Protein AF-A0A970BZJ6-F1 (afdb_monomer_lite)

Sequence (147 aa):
MTSIPFVLREHREQLWRRWAESLGDDVPADYRELMSSPLGERFVRAFVEDLIGWSEAEEYEAPAQLRQACDRVAADAGNRMALGFSAVELTAALQTLRGAVVDVLLDALVLGELPSFAETLEQVKAVDRFIDRLVAAVLTATPAETR

Structure (mmCIF, N/CA/C/O backbone):
data_AF-A0A970BZJ6-F1
#
_entry.id   AF-A0A970BZJ6-F1
#
loop_
_atom_site.group_PDB
_atom_site.id
_atom_site.type_symbol
_atom_site.label_atom_id
_atom_site.label_alt_id
_atom_site.label_comp_id
_atom_site.label_asym_id
_atom_site.label_entity_id
_atom_site.label_seq_id
_atom_site.pdbx_PDB_ins_code
_atom_site.Cartn_x
_atom_site.Cartn_y
_atom_site.Cartn_z
_atom_site.occupancy
_atom_site.B_iso_or_equiv
_atom_site.auth_seq_id
_atom_site.auth_comp_id
_atom_site.auth_asym_id
_atom_site.auth_atom_id
_atom_site.pdbx_PDB_model_num
ATOM 1 N N . MET A 1 1 ? -11.163 -0.552 20.204 1.00 52.16 1 MET A N 1
ATOM 2 C CA . MET A 1 1 ? -11.626 -0.457 18.804 1.00 52.16 1 MET A CA 1
ATOM 3 C C . MET A 1 1 ? -10.514 -0.995 17.931 1.00 52.16 1 MET A C 1
ATOM 5 O O . MET A 1 1 ? -9.380 -0.583 18.143 1.00 52.16 1 MET A O 1
ATOM 9 N N . THR A 1 2 ? -10.805 -1.924 17.025 1.00 61.88 2 THR A N 1
ATOM 10 C CA . THR A 1 2 ? -9.808 -2.438 16.076 1.00 61.88 2 THR A CA 1
ATOM 11 C C . THR A 1 2 ? -9.520 -1.356 15.036 1.00 61.88 2 THR A C 1
ATOM 13 O O . THR A 1 2 ? -10.449 -0.800 14.451 1.00 61.88 2 THR A O 1
ATOM 16 N N . SER A 1 3 ? -8.248 -1.001 14.874 1.00 88.75 3 SER A N 1
ATOM 17 C CA . SER A 1 3 ? -7.788 0.038 13.947 1.00 88.75 3 SER A CA 1
ATOM 18 C C . SER A 1 3 ? -7.377 -0.617 12.618 1.00 88.75 3 SER A C 1
ATOM 20 O O . SER A 1 3 ? -6.773 -1.692 12.623 1.00 88.75 3 SER A O 1
ATOM 22 N N . ILE A 1 4 ? -7.749 -0.014 11.482 1.00 93.69 4 ILE A N 1
ATOM 23 C CA . ILE A 1 4 ? -7.570 -0.561 10.121 1.00 93.69 4 ILE A CA 1
ATOM 24 C C . ILE A 1 4 ? -6.140 -1.072 9.864 1.00 93.69 4 ILE A C 1
ATOM 26 O O . ILE A 1 4 ? -6.002 -2.199 9.391 1.00 93.69 4 ILE A O 1
ATOM 30 N N . PRO A 1 5 ? -5.073 -0.318 10.192 1.00 94.19 5 PRO A N 1
ATOM 31 C CA . PRO A 1 5 ? -3.695 -0.791 10.056 1.00 94.19 5 PRO A CA 1
ATOM 32 C C . PRO A 1 5 ? -3.414 -2.136 10.746 1.00 94.19 5 PRO A C 1
ATOM 34 O O . PRO A 1 5 ? -2.673 -2.959 10.211 1.00 94.19 5 PRO A O 1
ATOM 37 N N . PHE A 1 6 ? -4.040 -2.412 11.894 1.00 95.19 6 PHE A N 1
ATOM 38 C CA . PHE A 1 6 ? -3.873 -3.688 12.594 1.00 95.19 6 PHE A CA 1
ATOM 39 C C . PHE A 1 6 ? -4.658 -4.824 11.942 1.00 95.19 6 PHE A C 1
ATOM 41 O O . PHE A 1 6 ? -4.122 -5.926 11.851 1.00 95.19 6 PHE A O 1
ATOM 48 N N . VAL A 1 7 ? -5.853 -4.551 11.408 1.00 96.12 7 VAL A N 1
ATOM 49 C CA . VAL A 1 7 ? -6.580 -5.523 10.571 1.00 96.12 7 VAL A CA 1
ATOM 50 C C . VAL A 1 7 ? -5.725 -5.893 9.357 1.00 96.12 7 VAL A C 1
ATOM 52 O O . VAL A 1 7 ? -5.476 -7.064 9.096 1.00 96.12 7 VAL A O 1
ATOM 55 N N . LEU A 1 8 ? -5.148 -4.910 8.661 1.00 96.88 8 LEU A N 1
ATOM 56 C CA . LEU A 1 8 ? -4.250 -5.182 7.531 1.00 96.88 8 LEU A CA 1
ATOM 57 C C . LEU A 1 8 ? -3.008 -5.993 7.938 1.00 96.88 8 LEU A C 1
ATOM 59 O O . LEU A 1 8 ? -2.511 -6.788 7.143 1.00 96.88 8 LEU A O 1
ATOM 63 N N . ARG A 1 9 ? -2.520 -5.846 9.176 1.00 97.50 9 ARG A N 1
ATOM 64 C CA . ARG A 1 9 ? -1.424 -6.667 9.718 1.00 97.50 9 ARG A CA 1
ATOM 65 C C . ARG A 1 9 ? -1.824 -8.114 9.949 1.00 97.50 9 ARG A C 1
ATOM 67 O O . ARG A 1 9 ? -1.027 -9.006 9.658 1.00 97.50 9 ARG A O 1
ATOM 74 N N . GLU A 1 10 ? -3.016 -8.339 10.486 1.00 97.25 10 GLU A N 1
ATOM 75 C CA . GLU A 1 10 ? -3.571 -9.676 10.718 1.00 97.25 10 GLU A CA 1
ATOM 76 C C . GLU A 1 10 ? -3.840 -10.394 9.391 1.00 97.25 10 GLU A C 1
ATOM 78 O O . GLU A 1 10 ? -3.507 -11.569 9.246 1.00 97.25 10 GLU A O 1
ATOM 83 N N . HIS A 1 11 ? -4.288 -9.651 8.378 1.00 97.44 11 HIS A N 1
ATOM 84 C CA . HIS A 1 11 ? -4.585 -10.156 7.037 1.00 97.44 11 HIS A CA 1
ATOM 85 C C . HIS A 1 11 ? -3.449 -9.930 6.024 1.00 97.44 11 HIS A C 1
ATOM 87 O O . HIS A 1 11 ? -3.671 -9.992 4.816 1.00 97.44 11 HIS A O 1
ATOM 93 N N . ARG A 1 12 ? -2.207 -9.690 6.468 1.00 97.19 12 ARG A N 1
ATOM 94 C CA . ARG A 1 12 ? -1.092 -9.307 5.572 1.00 97.19 12 ARG A CA 1
ATOM 95 C C . ARG A 1 12 ? -0.796 -10.326 4.469 1.00 97.19 12 ARG A C 1
ATOM 97 O O . ARG A 1 12 ? -0.428 -9.952 3.361 1.00 97.19 12 ARG A O 1
ATOM 104 N N . GLU A 1 13 ? -0.946 -11.615 4.775 1.00 97.44 13 GLU A N 1
ATOM 105 C CA . GLU A 1 13 ? -0.714 -12.691 3.809 1.00 97.44 13 GLU A CA 1
ATOM 106 C C . GLU A 1 13 ? -1.801 -12.684 2.732 1.00 97.44 13 GLU A C 1
ATOM 108 O O . GLU A 1 13 ? -1.505 -12.783 1.543 1.00 97.44 13 GLU A O 1
ATOM 113 N N . GLN A 1 14 ? -3.056 -12.491 3.144 1.00 97.56 14 GLN A N 1
ATOM 114 C CA . GLN A 1 14 ? -4.181 -12.317 2.232 1.00 97.56 14 GLN A CA 1
ATOM 115 C C . GLN A 1 14 ? -4.003 -11.063 1.369 1.00 97.56 14 GLN A C 1
ATOM 117 O O . GLN A 1 14 ? -4.220 -11.126 0.160 1.00 97.56 14 GLN A O 1
ATOM 122 N N . LEU A 1 15 ? -3.560 -9.950 1.965 1.00 98.31 15 LEU A N 1
ATOM 123 C CA . LEU A 1 15 ? -3.267 -8.707 1.256 1.00 98.31 15 LEU A CA 1
ATOM 124 C C . LEU A 1 15 ? -2.202 -8.913 0.175 1.00 98.31 15 LEU A C 1
ATOM 126 O O . LEU A 1 15 ? -2.395 -8.483 -0.958 1.00 98.31 15 LEU A O 1
ATOM 130 N N . TRP A 1 16 ? -1.106 -9.604 0.500 1.00 98.38 16 TRP A N 1
ATOM 131 C CA . TRP A 1 16 ? -0.061 -9.911 -0.474 1.00 98.38 16 TRP A CA 1
ATOM 132 C C . TRP A 1 16 ? -0.563 -10.787 -1.618 1.00 98.38 16 TRP A C 1
ATOM 134 O O . TRP A 1 16 ? -0.350 -10.430 -2.776 1.00 98.38 16 TRP A O 1
ATOM 144 N N . ARG A 1 17 ? -1.269 -11.884 -1.317 1.00 97.12 17 ARG A N 1
ATOM 145 C CA . ARG A 1 17 ? -1.813 -12.771 -2.356 1.00 97.12 17 ARG A CA 1
ATOM 146 C C . ARG A 1 17 ? -2.761 -12.025 -3.288 1.00 97.12 17 ARG A C 1
ATOM 148 O O . ARG A 1 17 ? -2.559 -12.052 -4.495 1.00 97.12 17 ARG A O 1
ATOM 155 N N . ARG A 1 18 ? -3.726 -11.282 -2.731 1.00 96.81 18 ARG A N 1
ATOM 156 C CA . ARG A 1 18 ? -4.674 -10.484 -3.524 1.00 96.81 18 ARG A CA 1
ATOM 157 C C . ARG A 1 18 ? -3.976 -9.446 -4.378 1.00 96.81 18 ARG A C 1
ATOM 159 O O . ARG A 1 18 ? -4.332 -9.281 -5.541 1.00 96.81 18 ARG A O 1
ATOM 166 N N . TRP A 1 19 ? -2.990 -8.755 -3.816 1.00 97.62 19 TRP A N 1
ATOM 167 C CA . TRP A 1 19 ? -2.227 -7.773 -4.565 1.00 97.62 19 TRP A CA 1
ATOM 168 C C . TRP A 1 19 ? -1.496 -8.415 -5.745 1.00 97.62 19 TRP A C 1
ATOM 170 O O . TRP A 1 19 ? -1.685 -7.959 -6.867 1.00 97.62 19 TRP A O 1
ATOM 180 N N . ALA A 1 20 ? -0.735 -9.488 -5.511 1.00 95.81 20 ALA A N 1
ATO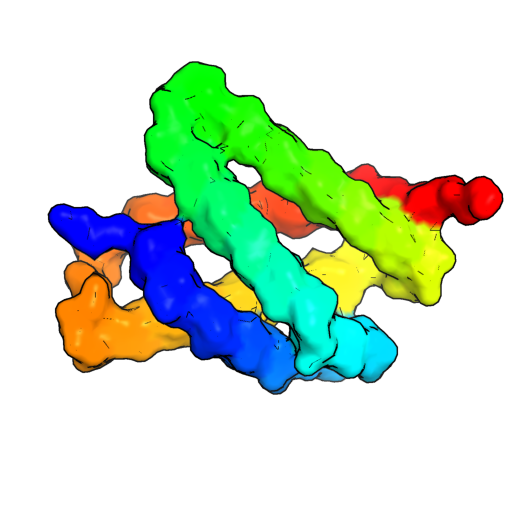M 181 C CA . ALA A 1 20 ? 0.022 -10.181 -6.551 1.00 95.81 20 ALA A CA 1
ATOM 182 C C . ALA A 1 20 ? -0.888 -10.762 -7.649 1.00 95.81 20 ALA A C 1
ATOM 184 O O . ALA A 1 20 ? -0.597 -10.600 -8.832 1.00 95.81 20 ALA A O 1
ATOM 185 N N . GLU A 1 21 ? -2.017 -11.369 -7.269 1.00 94.94 21 GLU A N 1
ATOM 186 C CA . GLU A 1 21 ? -3.020 -11.918 -8.196 1.00 94.94 21 GLU A CA 1
ATOM 187 C C . GLU A 1 21 ? -3.736 -10.834 -9.016 1.00 94.94 21 GLU A C 1
ATOM 189 O O . GLU A 1 21 ? -4.164 -11.093 -10.139 1.00 94.94 21 GLU A O 1
ATOM 194 N N . SER A 1 22 ? -3.848 -9.616 -8.479 1.00 95.44 22 SER A N 1
ATOM 195 C CA . SER A 1 22 ? -4.536 -8.497 -9.134 1.00 95.44 22 SER A CA 1
ATOM 196 C C . SER A 1 22 ? -3.631 -7.682 -10.059 1.00 95.44 22 SER A C 1
ATOM 198 O O . SER A 1 22 ? -4.109 -6.751 -10.712 1.00 95.44 22 SER A O 1
ATOM 200 N N . LEU A 1 23 ? -2.327 -7.980 -10.122 1.00 94.12 23 LEU A N 1
ATOM 201 C CA . LEU A 1 23 ? -1.427 -7.302 -11.052 1.00 94.12 23 LEU A CA 1
ATOM 202 C C . LEU A 1 23 ? -1.778 -7.709 -12.491 1.00 94.12 23 LEU A C 1
ATOM 204 O O . LEU A 1 23 ? -1.501 -8.825 -12.936 1.00 94.12 23 LEU A O 1
ATOM 208 N N . GLY A 1 24 ? -2.408 -6.779 -13.207 1.00 87.25 24 GLY A N 1
ATOM 209 C CA . GLY A 1 24 ? -2.829 -6.941 -14.596 1.00 87.25 24 GLY A CA 1
ATOM 210 C C . GLY A 1 24 ? -1.730 -6.632 -15.612 1.00 87.25 24 GLY A C 1
ATOM 211 O O . GLY A 1 24 ? -0.559 -6.466 -15.274 1.00 87.25 24 GLY A O 1
ATOM 212 N N . ASP A 1 25 ? -2.127 -6.529 -16.878 1.00 86.81 25 ASP A N 1
ATOM 213 C CA . ASP A 1 25 ? -1.201 -6.328 -17.999 1.00 86.81 25 ASP A CA 1
ATOM 214 C C . ASP A 1 25 ? -0.571 -4.925 -18.053 1.00 86.81 25 ASP A C 1
ATOM 216 O O . ASP A 1 25 ? 0.427 -4.736 -18.745 1.00 86.81 25 ASP A O 1
ATOM 220 N N . ASP A 1 26 ? -1.080 -3.973 -17.263 1.00 82.75 26 ASP A N 1
ATOM 221 C CA . ASP A 1 26 ? -0.461 -2.653 -17.050 1.00 82.75 26 ASP A CA 1
ATOM 222 C C . ASP A 1 26 ? 0.870 -2.735 -16.273 1.00 82.75 26 ASP A C 1
ATOM 224 O O . ASP A 1 26 ? 1.570 -1.735 -16.105 1.00 82.75 26 ASP A O 1
ATOM 228 N N . VAL A 1 27 ? 1.218 -3.927 -15.779 1.00 88.81 27 VAL A N 1
ATOM 229 C CA . VAL A 1 27 ? 2.449 -4.218 -15.050 1.00 88.81 27 VAL A CA 1
ATOM 230 C C . VAL A 1 27 ? 3.212 -5.344 -15.773 1.00 88.81 27 VAL A C 1
ATOM 232 O O . VAL A 1 27 ? 2.656 -6.431 -15.987 1.00 88.81 27 VAL A O 1
ATOM 235 N N . PRO A 1 28 ? 4.494 -5.140 -16.140 1.00 90.31 28 PRO A N 1
ATOM 236 C CA . PRO A 1 28 ? 5.277 -6.132 -16.875 1.00 90.31 28 PRO A CA 1
ATOM 237 C C . PRO A 1 28 ? 5.320 -7.494 -16.182 1.00 90.31 28 PRO A C 1
ATOM 239 O O . PRO A 1 28 ? 5.383 -7.572 -14.955 1.00 90.31 28 PRO A O 1
ATOM 242 N N . ALA A 1 29 ? 5.334 -8.573 -16.970 1.00 92.81 29 ALA A N 1
ATOM 243 C CA . ALA A 1 29 ? 5.340 -9.945 -16.457 1.00 92.81 29 ALA A CA 1
ATOM 244 C C . ALA A 1 29 ? 6.480 -10.196 -15.451 1.00 92.81 29 ALA A C 1
ATOM 246 O O . ALA A 1 29 ? 6.227 -10.743 -14.382 1.00 92.81 29 ALA A O 1
ATOM 247 N N . ASP A 1 30 ? 7.684 -9.693 -15.736 1.00 92.69 30 ASP A N 1
ATOM 248 C CA . ASP A 1 30 ? 8.847 -9.811 -14.847 1.00 92.69 30 ASP A CA 1
ATOM 249 C C . ASP A 1 30 ? 8.597 -9.161 -13.477 1.00 92.69 30 ASP A C 1
ATOM 251 O O . ASP A 1 30 ? 8.989 -9.690 -12.436 1.00 92.69 30 ASP A O 1
ATOM 255 N N . TYR A 1 31 ? 7.896 -8.022 -13.448 1.00 92.50 31 TYR A N 1
ATOM 256 C CA . TYR A 1 31 ? 7.520 -7.374 -12.194 1.00 92.50 31 TYR A CA 1
ATOM 257 C C . TYR A 1 31 ? 6.440 -8.170 -11.455 1.00 92.50 31 TYR A C 1
ATOM 259 O O . TYR A 1 31 ? 6.501 -8.308 -10.234 1.00 92.50 31 TYR A O 1
ATOM 267 N N . ARG A 1 32 ? 5.463 -8.727 -12.177 1.00 94.38 32 ARG A N 1
ATOM 268 C CA . ARG A 1 32 ? 4.412 -9.574 -11.589 1.00 94.38 32 ARG A CA 1
ATOM 269 C C . ARG A 1 32 ? 4.984 -10.833 -10.949 1.00 94.38 32 ARG A C 1
ATOM 271 O O . ARG A 1 32 ? 4.618 -11.169 -9.822 1.00 94.38 32 ARG A O 1
ATOM 278 N N . GLU A 1 33 ? 5.922 -11.488 -11.627 1.00 94.25 33 GLU A N 1
ATOM 279 C CA . GLU A 1 33 ? 6.657 -12.632 -11.087 1.00 94.25 33 GLU A CA 1
ATOM 280 C C . GLU A 1 33 ? 7.436 -12.231 -9.829 1.00 94.25 33 GLU A C 1
ATOM 282 O O . GLU A 1 33 ? 7.338 -12.888 -8.790 1.00 94.25 33 GLU A O 1
ATOM 287 N N . LEU A 1 34 ? 8.126 -11.087 -9.874 1.00 92.69 34 LEU A N 1
ATOM 288 C CA . LEU A 1 34 ? 8.856 -10.555 -8.729 1.00 92.69 34 LEU A CA 1
ATOM 289 C C . LEU A 1 34 ? 7.939 -10.291 -7.523 1.00 92.69 34 LEU A C 1
ATOM 291 O O . LEU A 1 34 ? 8.301 -10.629 -6.393 1.00 92.69 34 LEU A O 1
ATOM 295 N N . MET A 1 35 ? 6.755 -9.713 -7.735 1.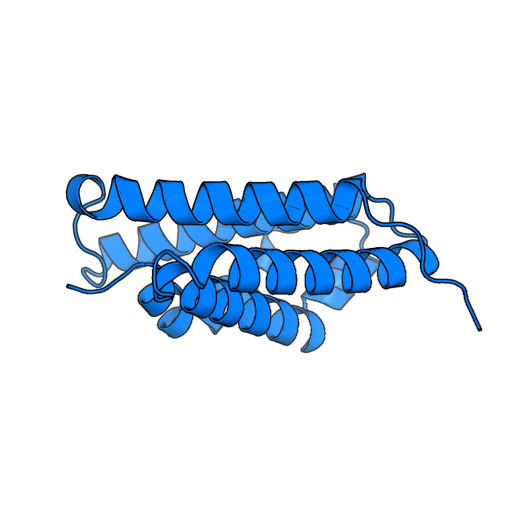00 93.62 35 MET A N 1
ATOM 296 C CA . MET A 1 35 ? 5.791 -9.429 -6.662 1.00 93.62 35 MET A CA 1
ATOM 297 C C . MET A 1 35 ? 5.066 -10.680 -6.150 1.00 93.62 35 MET A C 1
ATOM 299 O O . MET A 1 35 ? 4.607 -10.699 -5.008 1.00 93.62 35 MET A O 1
ATOM 303 N N . SER A 1 36 ? 5.037 -11.755 -6.936 1.00 94.19 36 SER A N 1
ATOM 304 C CA . SER A 1 36 ? 4.550 -13.075 -6.507 1.00 94.19 36 SER A CA 1
ATOM 305 C C . SER A 1 36 ? 5.586 -13.866 -5.693 1.00 94.19 36 SER A C 1
ATOM 307 O O . SER A 1 36 ? 5.298 -14.951 -5.194 1.00 94.19 36 SER A O 1
ATOM 309 N N . SER A 1 37 ? 6.804 -13.338 -5.545 1.00 95.06 37 SER A N 1
ATOM 310 C CA . SER A 1 37 ? 7.892 -13.949 -4.776 1.00 95.06 37 SER A CA 1
ATOM 311 C C . SER A 1 37 ? 7.929 -13.454 -3.314 1.00 95.06 37 SER A C 1
ATOM 313 O O . SER A 1 37 ? 7.243 -12.485 -2.968 1.00 95.06 37 SER A O 1
ATOM 315 N N . PRO A 1 38 ? 8.808 -14.014 -2.452 1.00 95.75 38 PRO A N 1
ATOM 316 C CA . PRO A 1 38 ? 9.043 -13.487 -1.103 1.00 95.75 38 PRO A CA 1
ATOM 317 C C . PRO A 1 38 ? 9.452 -12.006 -1.065 1.00 95.75 38 PRO A C 1
ATOM 319 O O . PRO A 1 38 ? 9.355 -11.366 -0.018 1.00 95.75 38 PRO A O 1
ATOM 322 N N . LEU A 1 39 ? 9.928 -11.430 -2.178 1.00 93.06 39 LEU A N 1
ATOM 323 C CA . LEU A 1 39 ? 10.206 -9.996 -2.241 1.00 93.06 39 LEU A CA 1
ATOM 324 C C . LEU A 1 39 ? 8.919 -9.162 -2.181 1.00 93.06 39 LEU A C 1
ATOM 326 O O . LEU A 1 39 ? 8.884 -8.171 -1.453 1.00 93.06 39 LEU A O 1
ATOM 330 N N . GLY A 1 40 ? 7.868 -9.571 -2.896 1.00 94.12 40 GLY A N 1
ATOM 331 C CA . GLY A 1 40 ? 6.565 -8.909 -2.835 1.00 94.12 40 GLY A CA 1
ATOM 332 C C . GLY A 1 40 ? 5.912 -9.052 -1.463 1.00 94.12 40 GLY A C 1
ATOM 333 O O . GLY A 1 40 ? 5.398 -8.075 -0.922 1.00 94.12 40 GLY A O 1
ATOM 334 N N . GLU A 1 41 ? 6.038 -10.221 -0.829 1.00 97.19 41 GLU A N 1
ATOM 335 C CA . GLU A 1 41 ? 5.572 -10.419 0.550 1.00 97.19 41 GLU A CA 1
ATOM 336 C C . GLU A 1 41 ? 6.283 -9.458 1.518 1.00 97.19 41 GLU A C 1
ATOM 338 O O . GLU A 1 41 ? 5.654 -8.784 2.339 1.00 97.19 41 GLU A O 1
ATOM 343 N N . ARG A 1 42 ? 7.613 -9.333 1.393 1.00 96.69 42 ARG A N 1
ATOM 344 C CA . ARG A 1 42 ? 8.407 -8.387 2.191 1.00 96.69 42 ARG A CA 1
ATOM 345 C C . ARG A 1 42 ? 8.008 -6.938 1.944 1.00 96.69 42 ARG A C 1
ATOM 347 O O . ARG A 1 42 ? 8.034 -6.156 2.895 1.00 96.69 42 ARG A O 1
ATOM 354 N N . PHE A 1 43 ? 7.655 -6.587 0.710 1.00 96.19 43 PHE A N 1
ATOM 355 C CA . PHE A 1 43 ? 7.155 -5.259 0.375 1.00 96.19 43 PHE A CA 1
ATOM 356 C C . PHE A 1 43 ? 5.836 -4.970 1.099 1.00 96.19 43 PHE A C 1
ATOM 358 O O . PHE A 1 43 ? 5.744 -3.968 1.803 1.00 96.19 43 PHE A O 1
ATOM 365 N N . VAL A 1 44 ? 4.853 -5.874 1.019 1.00 97.62 44 VAL A N 1
ATOM 366 C CA . VAL A 1 44 ? 3.558 -5.715 1.707 1.00 97.62 44 VAL A CA 1
ATOM 367 C C . VAL A 1 44 ? 3.733 -5.645 3.217 1.00 97.62 44 VAL A C 1
ATOM 369 O O . VAL A 1 44 ? 3.125 -4.802 3.874 1.00 97.62 44 VAL A O 1
ATOM 372 N N . ARG A 1 45 ? 4.616 -6.476 3.780 1.00 97.94 45 ARG A N 1
ATOM 373 C CA . ARG A 1 45 ? 4.959 -6.391 5.200 1.00 97.94 45 ARG A CA 1
ATOM 374 C C . ARG A 1 45 ? 5.505 -5.007 5.555 1.00 97.94 45 ARG A C 1
ATOM 376 O O . ARG A 1 45 ? 5.028 -4.412 6.510 1.00 97.94 45 ARG A O 1
ATOM 383 N N . ALA A 1 46 ? 6.483 -4.496 4.806 1.00 97.62 46 ALA A N 1
ATOM 384 C CA . ALA A 1 46 ? 7.052 -3.173 5.056 1.00 97.62 46 ALA A CA 1
ATOM 385 C C . ALA A 1 46 ? 6.000 -2.061 4.929 1.00 97.62 46 ALA A C 1
ATOM 387 O O . ALA A 1 46 ? 5.947 -1.192 5.789 1.00 97.62 46 ALA A O 1
ATOM 388 N N . PHE A 1 47 ? 5.134 -2.138 3.916 1.00 98.00 47 PHE A N 1
ATOM 389 C CA . PHE A 1 47 ? 4.018 -1.214 3.722 1.00 98.00 47 PHE A CA 1
ATOM 390 C C . PHE A 1 47 ? 3.087 -1.165 4.941 1.00 98.00 47 PHE A C 1
ATOM 392 O O . PHE A 1 47 ? 2.771 -0.080 5.421 1.00 98.00 47 PHE A O 1
ATOM 399 N N . VAL A 1 48 ? 2.671 -2.323 5.467 1.00 98.00 48 VAL A N 1
ATOM 400 C CA . VAL A 1 48 ? 1.781 -2.378 6.637 1.00 98.00 48 VAL A CA 1
ATOM 401 C C . VAL A 1 48 ? 2.470 -1.845 7.893 1.00 98.00 48 VAL A C 1
ATOM 403 O O . VAL A 1 48 ? 1.859 -1.091 8.644 1.00 98.00 48 VAL A O 1
ATOM 406 N N . GLU A 1 49 ? 3.736 -2.198 8.123 1.00 97.94 49 GLU A N 1
ATOM 407 C CA . GLU A 1 49 ? 4.485 -1.687 9.279 1.00 97.94 49 GLU A CA 1
ATOM 408 C C . GLU A 1 49 ? 4.700 -0.167 9.192 1.00 97.94 49 GLU A C 1
ATOM 410 O O . GLU A 1 49 ? 4.551 0.528 10.193 1.00 97.94 49 GLU A O 1
ATOM 415 N N . ASP A 1 50 ? 4.983 0.367 8.000 1.00 97.88 50 ASP A N 1
ATOM 416 C CA . ASP A 1 50 ? 5.124 1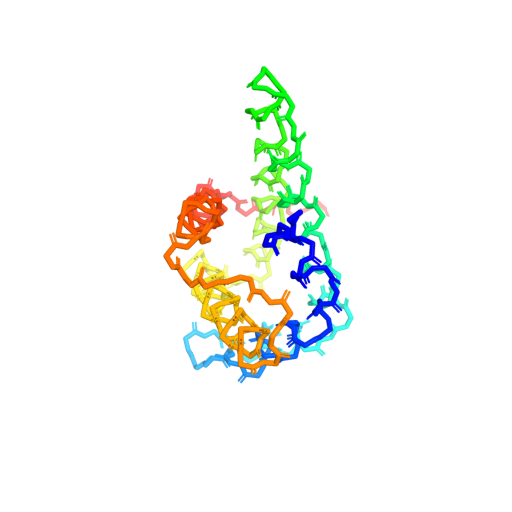.810 7.783 1.00 97.88 50 ASP A CA 1
ATOM 417 C C . ASP A 1 50 ? 3.778 2.537 7.975 1.00 97.88 50 ASP A C 1
ATOM 419 O O . ASP A 1 50 ? 3.737 3.624 8.553 1.00 97.88 50 ASP A O 1
ATOM 423 N N . LEU A 1 51 ? 2.666 1.922 7.554 1.00 97.56 51 LEU A N 1
ATOM 424 C CA . LEU A 1 51 ? 1.319 2.447 7.777 1.00 97.56 51 LEU A CA 1
ATOM 425 C C . LEU A 1 51 ? 0.969 2.499 9.271 1.00 97.56 51 LEU A C 1
ATOM 427 O O . LEU A 1 51 ? 0.453 3.518 9.723 1.00 97.56 51 LEU A O 1
ATOM 431 N N . ILE A 1 52 ? 1.264 1.437 10.030 1.00 96.81 52 ILE A N 1
ATOM 432 C CA . ILE A 1 52 ? 1.071 1.402 11.490 1.00 96.81 52 ILE A CA 1
ATOM 433 C C . ILE A 1 52 ? 1.950 2.453 12.163 1.00 96.81 52 ILE A C 1
ATOM 435 O O . ILE A 1 52 ? 1.468 3.228 12.985 1.00 96.81 52 ILE A O 1
ATOM 439 N N . GLY A 1 53 ? 3.235 2.499 11.802 1.00 96.06 53 GLY A N 1
ATOM 440 C CA . GLY A 1 53 ? 4.180 3.462 12.357 1.00 96.06 53 GLY A CA 1
ATOM 441 C C . GLY A 1 53 ? 3.724 4.899 12.132 1.00 96.06 53 GLY A C 1
ATOM 442 O O . GLY A 1 53 ? 3.838 5.724 13.030 1.00 96.06 53 GLY A O 1
ATOM 443 N N . TRP A 1 54 ? 3.151 5.196 10.965 1.00 97.25 54 TRP A N 1
ATOM 444 C CA . TRP A 1 54 ? 2.586 6.507 10.670 1.00 97.25 54 TRP A CA 1
ATOM 445 C C . TRP A 1 54 ? 1.252 6.781 11.382 1.00 97.25 54 TRP A C 1
ATOM 447 O O . TRP A 1 54 ? 1.051 7.898 11.854 1.00 97.25 54 TRP A O 1
ATOM 457 N N . SER A 1 55 ? 0.343 5.805 11.461 1.00 94.62 55 SER A N 1
ATOM 458 C CA . SER A 1 55 ? -0.994 6.004 12.039 1.00 94.62 55 SER A CA 1
ATOM 459 C C . SER A 1 55 ? -0.993 6.109 13.561 1.00 94.62 55 SER A C 1
ATOM 461 O O . SER A 1 55 ? -1.844 6.792 14.121 1.00 94.62 55 SER A O 1
ATOM 463 N N . GLU A 1 56 ? -0.059 5.420 14.217 1.00 94.75 56 GLU A N 1
ATOM 464 C CA . GLU A 1 56 ? 0.077 5.395 15.677 1.00 94.75 56 GLU A CA 1
ATOM 465 C C . GLU A 1 56 ? 1.079 6.438 16.196 1.00 94.75 56 GLU A C 1
ATOM 467 O O . GLU A 1 56 ? 1.257 6.572 17.406 1.00 94.75 56 GLU A O 1
ATOM 472 N N . ALA A 1 57 ? 1.748 7.169 15.300 1.00 94.00 57 ALA A N 1
ATOM 473 C CA . ALA A 1 57 ? 2.690 8.211 15.677 1.00 94.00 57 ALA A CA 1
ATOM 474 C C . ALA A 1 57 ? 1.999 9.397 16.353 1.00 94.00 57 ALA A C 1
ATOM 476 O O . ALA A 1 57 ? 0.904 9.817 15.969 1.00 94.00 57 ALA A O 1
ATOM 477 N N . GLU A 1 58 ? 2.700 10.008 17.308 1.00 93.38 58 GLU A N 1
ATOM 478 C CA . GLU A 1 58 ? 2.288 11.300 17.845 1.00 93.38 58 GLU A CA 1
ATOM 479 C C . GLU A 1 58 ? 2.302 12.363 16.730 1.00 93.38 58 GLU A C 1
ATOM 481 O O . GLU A 1 58 ? 3.034 12.254 15.742 1.00 93.38 58 GLU A O 1
ATOM 486 N N . GLU A 1 59 ? 1.494 13.419 16.870 1.00 91.69 59 GLU A N 1
ATOM 487 C CA . GLU A 1 59 ? 1.269 14.407 15.799 1.00 91.69 59 GLU A CA 1
ATOM 488 C C . GLU A 1 59 ? 2.573 15.035 15.269 1.00 91.69 59 GLU A C 1
ATOM 490 O O . GLU A 1 59 ? 2.704 15.295 14.071 1.00 91.69 59 GLU A O 1
ATOM 495 N N . TYR A 1 60 ? 3.571 15.230 16.137 1.00 92.88 60 TYR A N 1
ATOM 496 C CA . TYR A 1 60 ? 4.877 15.767 15.741 1.00 92.88 60 TYR A CA 1
ATOM 497 C C . TYR A 1 60 ? 5.809 14.724 15.098 1.00 92.88 60 TYR A C 1
ATOM 499 O O . TYR A 1 60 ? 6.749 15.105 14.398 1.00 92.88 60 TYR A O 1
ATOM 507 N N . GLU A 1 61 ? 5.558 13.427 15.293 1.00 95.19 61 GLU A N 1
ATOM 508 C CA . GLU A 1 61 ? 6.349 12.321 14.737 1.00 95.19 61 GLU A CA 1
ATOM 509 C C . GLU A 1 61 ? 5.796 11.822 13.400 1.00 95.19 61 GLU A C 1
ATOM 511 O O . GLU A 1 61 ? 6.566 11.422 12.520 1.00 95.19 61 GLU A O 1
ATOM 516 N N . ALA A 1 62 ? 4.475 11.899 13.202 1.00 93.75 62 ALA A N 1
ATOM 517 C CA . ALA A 1 62 ? 3.802 11.413 12.001 1.00 93.75 62 ALA A CA 1
ATOM 518 C C . ALA A 1 62 ? 4.425 11.942 10.687 1.00 93.75 62 ALA A C 1
ATOM 520 O O . ALA A 1 62 ? 4.632 11.151 9.761 1.00 93.75 62 ALA A O 1
ATOM 521 N N . PRO A 1 63 ? 4.833 13.225 10.562 1.00 96.69 63 PRO A N 1
ATOM 522 C CA . PRO A 1 63 ? 5.511 13.695 9.356 1.00 96.69 63 PRO A CA 1
ATOM 523 C C . PRO A 1 63 ? 6.849 12.993 9.083 1.00 96.69 63 PRO A C 1
ATOM 525 O O . PRO A 1 63 ? 7.220 12.830 7.922 1.00 96.69 63 PRO A O 1
ATOM 528 N N . ALA A 1 64 ? 7.595 12.610 10.124 1.00 97.19 64 ALA A N 1
ATOM 529 C CA . ALA A 1 64 ? 8.866 11.905 9.974 1.00 97.19 64 ALA A CA 1
ATOM 530 C C . ALA A 1 64 ? 8.653 10.449 9.543 1.00 97.19 64 ALA A C 1
ATOM 532 O O . ALA A 1 64 ? 9.320 10.005 8.610 1.00 97.19 64 ALA A O 1
ATOM 533 N N . GLN A 1 65 ? 7.676 9.759 10.141 1.00 97.75 65 GLN A N 1
ATOM 534 C CA . GLN A 1 65 ? 7.300 8.391 9.761 1.00 97.75 65 GLN A CA 1
ATOM 535 C C . GLN A 1 65 ? 6.859 8.314 8.294 1.00 97.75 65 GLN A C 1
ATOM 537 O O . GLN A 1 65 ? 7.339 7.474 7.533 1.00 97.75 65 GLN A O 1
ATOM 542 N N . LEU A 1 66 ? 6.023 9.263 7.855 1.00 98.00 66 LEU A N 1
ATOM 543 C CA . LEU A 1 66 ? 5.593 9.341 6.459 1.00 98.00 66 LEU A CA 1
ATOM 544 C C . LEU A 1 66 ? 6.769 9.568 5.504 1.00 98.00 66 LEU A C 1
ATOM 546 O O . LEU A 1 66 ? 6.855 8.907 4.472 1.00 98.00 66 LEU A O 1
ATOM 550 N N . ARG A 1 67 ? 7.684 10.492 5.836 1.00 98.00 67 ARG A N 1
ATOM 551 C CA . ARG A 1 67 ? 8.881 10.730 5.013 1.00 98.00 67 ARG A CA 1
ATOM 552 C C . ARG A 1 67 ? 9.731 9.471 4.895 1.00 98.00 67 ARG A C 1
ATOM 554 O O . ARG A 1 67 ? 10.111 9.121 3.788 1.00 98.00 67 ARG A O 1
ATOM 561 N N . GLN A 1 68 ? 9.957 8.757 5.995 1.00 97.69 68 GLN A N 1
ATOM 562 C CA . GLN A 1 68 ? 10.737 7.522 5.984 1.00 97.69 68 GLN A CA 1
ATOM 563 C C . GLN A 1 68 ? 10.103 6.431 5.105 1.00 97.69 68 GLN A C 1
ATOM 565 O O . GLN A 1 68 ? 10.821 5.725 4.392 1.00 97.69 68 GLN A O 1
ATOM 570 N N . ALA A 1 69 ? 8.774 6.298 5.131 1.00 98.12 69 ALA A N 1
ATOM 571 C CA . ALA A 1 69 ? 8.046 5.390 4.248 1.00 98.12 69 ALA A CA 1
ATOM 572 C C . ALA A 1 69 ? 8.212 5.793 2.770 1.00 98.12 69 ALA A C 1
ATOM 574 O O . ALA A 1 69 ? 8.571 4.964 1.931 1.00 98.12 69 ALA A O 1
ATOM 575 N N . CYS A 1 70 ? 8.030 7.082 2.460 1.00 98.44 70 CYS A N 1
ATOM 576 C CA . CYS A 1 70 ? 8.225 7.622 1.115 1.00 98.44 70 CYS A CA 1
ATOM 577 C C . CYS A 1 70 ? 9.658 7.420 0.605 1.00 98.44 70 CYS A C 1
ATOM 579 O O . CYS A 1 70 ? 9.829 6.975 -0.525 1.00 98.44 70 CYS A O 1
ATOM 581 N N . ASP A 1 71 ? 10.676 7.694 1.423 1.00 97.88 71 ASP A N 1
ATOM 582 C CA . ASP A 1 71 ? 12.089 7.543 1.052 1.00 97.88 71 ASP A CA 1
ATOM 583 C C . ASP A 1 71 ? 12.422 6.083 0.722 1.00 97.88 71 ASP A C 1
ATOM 585 O O . ASP A 1 71 ? 13.118 5.795 -0.254 1.00 97.88 71 ASP A O 1
ATOM 589 N N . ARG A 1 72 ? 11.877 5.136 1.499 1.00 96.62 72 ARG A N 1
ATOM 590 C CA . ARG A 1 72 ? 12.046 3.700 1.251 1.00 96.62 72 ARG A CA 1
ATOM 591 C C . ARG A 1 72 ? 11.407 3.278 -0.070 1.00 96.62 72 ARG A C 1
ATOM 593 O O . ARG A 1 72 ? 12.046 2.573 -0.849 1.00 96.62 72 ARG A O 1
ATOM 600 N N . VAL A 1 73 ? 10.174 3.717 -0.326 1.00 97.69 73 VAL A N 1
ATOM 601 C CA . VAL A 1 73 ? 9.460 3.425 -1.578 1.00 97.69 73 VAL A CA 1
ATOM 602 C C . VAL A 1 73 ? 10.145 4.084 -2.776 1.00 97.69 73 VAL A C 1
ATOM 604 O O . VAL A 1 73 ? 10.285 3.443 -3.814 1.00 97.69 73 VAL A O 1
ATOM 607 N N . ALA A 1 74 ? 10.631 5.318 -2.638 1.00 97.69 74 ALA A N 1
ATOM 608 C CA . ALA A 1 74 ? 11.377 6.007 -3.687 1.00 97.69 74 ALA A CA 1
ATOM 609 C C . ALA A 1 74 ? 12.698 5.293 -4.012 1.00 97.69 74 ALA A C 1
ATOM 611 O O . ALA A 1 74 ? 13.016 5.110 -5.184 1.00 97.69 74 ALA A O 1
ATOM 612 N N . ALA A 1 75 ? 13.444 4.834 -3.002 1.00 96.38 75 ALA A N 1
ATOM 613 C CA . ALA A 1 75 ? 14.677 4.074 -3.208 1.00 96.38 75 ALA A CA 1
ATOM 614 C C . ALA A 1 75 ? 14.419 2.730 -3.911 1.00 96.38 75 ALA A C 1
ATOM 616 O O . ALA A 1 75 ? 15.117 2.365 -4.856 1.00 96.38 75 ALA A O 1
ATOM 617 N N . ASP A 1 76 ? 13.389 2.004 -3.480 1.00 95.19 76 ASP A N 1
ATOM 618 C CA . ASP A 1 76 ? 12.959 0.746 -4.092 1.00 95.19 76 ASP A CA 1
ATOM 619 C C . ASP A 1 76 ? 12.489 0.949 -5.548 1.00 95.19 76 ASP A C 1
ATOM 621 O O . ASP A 1 76 ? 12.872 0.198 -6.448 1.00 95.19 76 ASP A O 1
ATOM 625 N N . ALA A 1 77 ? 11.741 2.025 -5.815 1.00 96.31 77 ALA A N 1
ATOM 626 C CA . ALA A 1 77 ? 11.365 2.431 -7.165 1.00 96.31 77 ALA A CA 1
ATOM 627 C C . ALA A 1 77 ? 12.584 2.792 -8.023 1.00 96.31 77 ALA A C 1
ATOM 629 O O . ALA A 1 77 ? 12.690 2.304 -9.143 1.00 96.31 77 ALA A O 1
ATOM 630 N N . GLY A 1 78 ? 13.537 3.562 -7.494 1.00 96.88 78 GLY A N 1
ATOM 631 C CA . GLY A 1 78 ? 14.777 3.909 -8.192 1.00 96.88 78 GLY A CA 1
ATOM 632 C C . GLY A 1 78 ? 15.599 2.678 -8.586 1.00 96.88 78 GLY A C 1
ATOM 633 O O . GLY A 1 78 ? 16.094 2.600 -9.712 1.00 96.88 78 GLY A O 1
ATOM 634 N N . ASN A 1 79 ? 15.678 1.673 -7.708 1.00 94.75 79 ASN A N 1
ATOM 635 C CA . ASN A 1 79 ? 16.325 0.394 -8.018 1.00 94.75 79 ASN A CA 1
ATOM 636 C C . ASN A 1 79 ? 15.609 -0.349 -9.153 1.00 94.75 79 ASN A C 1
ATOM 638 O O . ASN A 1 79 ? 16.254 -0.871 -10.056 1.00 94.75 79 ASN A O 1
ATOM 642 N N . ARG A 1 80 ? 14.274 -0.375 -9.145 1.00 94.25 80 ARG A N 1
ATOM 643 C CA . ARG A 1 80 ? 13.473 -1.005 -10.208 1.00 94.25 80 ARG A CA 1
ATOM 644 C C . ARG A 1 80 ? 13.563 -0.255 -11.531 1.00 94.25 80 ARG A C 1
ATOM 646 O O . ARG A 1 80 ? 13.643 -0.882 -12.581 1.00 94.25 80 ARG A O 1
ATOM 653 N N . MET A 1 81 ? 13.629 1.070 -11.493 1.00 96.06 81 MET A N 1
ATOM 654 C CA . MET A 1 81 ? 13.852 1.873 -12.692 1.00 96.06 81 MET A CA 1
ATOM 655 C C . MET A 1 81 ? 15.212 1.592 -13.328 1.00 96.06 81 MET A C 1
ATOM 657 O O . MET A 1 81 ? 15.307 1.512 -14.549 1.00 96.06 81 MET A O 1
ATOM 661 N N . ALA A 1 82 ? 16.248 1.354 -12.519 1.00 94.44 82 ALA A N 1
ATOM 662 C CA . ALA A 1 82 ? 17.550 0.917 -13.024 1.00 94.44 82 ALA A CA 1
ATOM 663 C C . ALA A 1 82 ? 17.505 -0.474 -13.695 1.00 94.44 82 ALA A C 1
ATOM 665 O O . ALA A 1 82 ? 18.364 -0.783 -14.517 1.00 94.44 82 ALA A O 1
ATOM 666 N N . LEU A 1 83 ? 16.491 -1.293 -13.388 1.00 92.81 83 LEU A N 1
ATOM 667 C CA . LEU A 1 83 ? 16.224 -2.585 -14.033 1.00 92.81 83 LEU A CA 1
ATOM 668 C C . LEU A 1 83 ? 15.312 -2.472 -15.270 1.00 92.81 83 LEU A C 1
ATOM 670 O O . LEU A 1 83 ? 15.019 -3.487 -15.895 1.00 92.81 83 LEU A O 1
ATOM 674 N N . GLY A 1 84 ? 14.880 -1.261 -15.638 1.00 94.12 84 GLY A N 1
ATOM 675 C CA . GLY A 1 84 ? 14.093 -1.000 -16.846 1.00 94.12 84 GLY A CA 1
ATOM 676 C C . GLY A 1 84 ? 12.591 -0.800 -16.631 1.00 94.12 84 GLY A C 1
ATOM 677 O O . GLY A 1 84 ? 11.889 -0.549 -17.606 1.00 94.12 84 GLY A O 1
ATOM 678 N N . PHE A 1 85 ? 12.091 -0.857 -15.391 1.00 94.31 85 PHE A N 1
ATOM 679 C CA . PHE A 1 85 ? 10.684 -0.554 -15.098 1.00 94.31 85 PHE A CA 1
ATOM 680 C C . PHE A 1 85 ? 10.421 0.958 -15.121 1.00 94.31 85 PHE A C 1
ATOM 682 O O . PHE A 1 85 ? 11.198 1.757 -14.602 1.00 94.31 85 PHE A O 1
ATOM 689 N N . SER A 1 86 ? 9.297 1.383 -15.682 1.00 95.25 86 SER A N 1
ATOM 690 C CA . SER A 1 86 ? 8.889 2.786 -15.697 1.00 95.25 86 SER A CA 1
ATOM 691 C C . SER A 1 86 ? 8.202 3.204 -14.392 1.00 95.25 86 SER A C 1
ATOM 693 O O . SER A 1 86 ? 7.570 2.406 -13.701 1.00 95.25 86 SER A O 1
ATOM 695 N N . ALA A 1 87 ? 8.235 4.503 -14.078 1.00 95.62 87 ALA A N 1
ATOM 696 C CA . ALA A 1 87 ? 7.478 5.057 -12.951 1.00 95.62 87 ALA A CA 1
ATOM 697 C C . ALA A 1 87 ? 5.965 4.793 -13.061 1.00 95.62 87 ALA A C 1
ATOM 699 O O . ALA A 1 87 ? 5.282 4.630 -12.051 1.00 95.62 87 ALA A O 1
ATOM 700 N N . VAL A 1 88 ? 5.434 4.734 -14.284 1.00 95.62 88 VAL A N 1
ATOM 701 C CA . VAL A 1 88 ? 4.008 4.492 -14.531 1.00 95.62 88 VAL A CA 1
ATOM 702 C C . VAL A 1 88 ? 3.631 3.058 -14.161 1.00 95.62 88 VAL A C 1
ATOM 704 O O . VAL A 1 88 ? 2.660 2.862 -13.442 1.00 95.62 88 VAL A O 1
ATOM 707 N N . GLU A 1 89 ? 4.432 2.065 -14.544 1.00 95.19 89 GLU A N 1
ATOM 708 C CA . GLU A 1 89 ? 4.183 0.657 -14.184 1.00 95.19 89 GLU A CA 1
ATOM 709 C C . GLU A 1 89 ? 4.290 0.441 -12.666 1.00 95.19 89 GLU A C 1
ATOM 711 O O . GLU A 1 89 ? 3.471 -0.245 -12.057 1.00 95.19 89 GLU A O 1
ATOM 716 N N . LEU A 1 90 ? 5.268 1.087 -12.021 1.00 96.44 90 LEU A N 1
ATOM 717 C CA . LEU A 1 90 ? 5.442 1.005 -10.569 1.00 96.44 90 LEU A CA 1
ATOM 718 C C . LEU A 1 90 ? 4.302 1.689 -9.802 1.00 96.44 90 LEU A C 1
ATOM 720 O O . LEU A 1 90 ? 3.869 1.193 -8.761 1.00 96.44 90 LEU A O 1
ATOM 724 N N . THR A 1 91 ? 3.789 2.814 -10.306 1.00 96.75 91 THR A N 1
ATOM 725 C CA . THR A 1 91 ? 2.607 3.447 -9.707 1.00 96.75 91 THR A CA 1
ATOM 726 C C . THR A 1 91 ? 1.343 2.638 -9.960 1.00 96.75 91 THR A C 1
ATOM 728 O O . THR A 1 91 ? 0.538 2.522 -9.039 1.00 96.75 91 THR A O 1
ATOM 731 N N . ALA A 1 92 ? 1.186 2.016 -11.132 1.00 95.69 92 ALA A N 1
ATOM 732 C CA . ALA A 1 92 ? 0.087 1.094 -11.408 1.00 95.69 92 ALA A CA 1
ATOM 733 C C . ALA A 1 92 ? 0.064 -0.061 -10.393 1.00 95.69 92 ALA A C 1
ATOM 735 O O . ALA A 1 92 ? -0.979 -0.326 -9.801 1.00 95.69 92 ALA A O 1
ATOM 736 N N . ALA A 1 93 ? 1.219 -0.655 -10.074 1.00 96.25 93 ALA A N 1
ATOM 737 C CA . ALA A 1 93 ? 1.306 -1.685 -9.039 1.00 96.25 93 ALA A CA 1
ATOM 738 C C . ALA A 1 93 ? 0.852 -1.192 -7.648 1.00 96.25 93 ALA A C 1
ATOM 740 O O . ALA A 1 93 ? 0.150 -1.917 -6.939 1.00 96.25 93 ALA A O 1
ATOM 741 N N . LEU A 1 94 ? 1.189 0.043 -7.253 1.00 96.81 94 LEU A N 1
ATOM 742 C CA . LEU A 1 94 ? 0.689 0.642 -6.004 1.00 96.81 94 LEU A CA 1
ATOM 743 C C . LEU A 1 94 ? -0.824 0.911 -6.040 1.00 96.81 94 LEU A C 1
ATOM 745 O O . LEU A 1 94 ? -1.501 0.752 -5.024 1.00 96.81 94 LEU A O 1
ATOM 749 N N . GLN A 1 95 ? -1.372 1.285 -7.196 1.00 95.81 95 GLN A N 1
ATOM 750 C CA . GLN A 1 95 ? -2.820 1.428 -7.375 1.00 95.81 95 GLN A CA 1
ATOM 751 C C . GLN A 1 95 ? -3.538 0.078 -7.264 1.00 95.81 95 GLN A C 1
ATOM 753 O O . GLN A 1 95 ? -4.600 -0.011 -6.652 1.00 95.81 95 GLN A O 1
ATOM 758 N N . THR A 1 96 ? -2.933 -0.998 -7.763 1.00 96.88 96 THR A N 1
ATOM 759 C CA . THR A 1 96 ? -3.438 -2.355 -7.533 1.00 96.88 96 THR A CA 1
ATOM 760 C C . THR A 1 96 ? -3.406 -2.720 -6.045 1.00 96.88 96 THR A C 1
ATOM 762 O O . THR A 1 96 ? -4.356 -3.320 -5.545 1.00 96.88 96 THR A O 1
ATOM 765 N N . LEU A 1 97 ? -2.365 -2.318 -5.301 1.00 97.31 97 LEU A N 1
ATOM 766 C CA . LEU A 1 97 ? -2.297 -2.544 -3.850 1.00 97.31 97 LEU A CA 1
ATOM 767 C C . LEU A 1 97 ? -3.425 -1.815 -3.110 1.00 97.31 97 LEU A C 1
ATOM 769 O O . LEU A 1 97 ? -4.025 -2.389 -2.205 1.00 97.31 97 LEU A O 1
ATOM 773 N N . ARG A 1 98 ? -3.758 -0.582 -3.517 1.00 97.25 98 ARG A N 1
ATOM 774 C CA . ARG A 1 98 ? -4.927 0.150 -2.999 1.00 97.25 98 ARG A CA 1
ATOM 775 C C . ARG A 1 98 ? -6.212 -0.665 -3.153 1.00 97.25 98 ARG A C 1
ATOM 777 O O . ARG A 1 98 ? -6.974 -0.759 -2.195 1.00 97.25 98 ARG A O 1
ATOM 784 N N . GLY A 1 99 ? -6.438 -1.263 -4.324 1.00 96.69 99 GLY A N 1
ATOM 785 C CA . GLY A 1 99 ? -7.582 -2.152 -4.556 1.00 96.69 99 GLY A CA 1
ATOM 786 C C . GLY A 1 99 ? -7.586 -3.346 -3.600 1.00 96.69 99 GLY A C 1
ATOM 787 O O . GLY A 1 99 ? -8.559 -3.559 -2.882 1.00 96.69 99 GLY A O 1
ATOM 788 N N . ALA A 1 100 ? -6.451 -4.042 -3.489 1.00 97.69 100 ALA A N 1
ATOM 789 C CA . ALA A 1 100 ? -6.312 -5.195 -2.600 1.00 97.69 100 ALA A CA 1
ATOM 790 C C . ALA A 1 100 ? -6.542 -4.848 -1.115 1.00 97.69 100 ALA A C 1
ATOM 792 O O . ALA A 1 100 ? -7.130 -5.644 -0.383 1.00 97.69 100 ALA A O 1
ATOM 793 N N . VAL A 1 101 ? -6.128 -3.656 -0.666 1.00 97.81 101 VAL A N 1
ATOM 794 C CA . VAL A 1 101 ? -6.439 -3.144 0.680 1.00 97.81 101 VAL A CA 1
ATOM 795 C C . VAL A 1 101 ? -7.949 -3.039 0.881 1.00 97.81 101 VAL A C 1
ATOM 797 O O . VAL A 1 101 ? -8.459 -3.525 1.888 1.00 97.81 101 VAL A O 1
ATOM 800 N N . VAL A 1 102 ? -8.673 -2.434 -0.065 1.00 96.25 102 VAL A N 1
ATOM 801 C CA . VAL A 1 102 ? -10.135 -2.293 0.021 1.00 96.25 102 VAL A CA 1
ATOM 802 C C . VAL A 1 102 ? -10.810 -3.661 0.068 1.00 96.25 102 VAL A C 1
ATOM 804 O O . VAL A 1 102 ? -11.674 -3.874 0.916 1.00 96.25 102 VAL A O 1
ATOM 807 N N . ASP A 1 103 ? -10.376 -4.602 -0.769 1.00 96.62 103 ASP A N 1
ATOM 808 C CA . ASP A 1 103 ? -10.934 -5.954 -0.792 1.00 96.62 103 ASP A CA 1
ATOM 809 C C . ASP A 1 103 ? -10.724 -6.675 0.546 1.00 96.62 103 ASP A C 1
ATOM 811 O O . ASP A 1 103 ? -11.641 -7.309 1.064 1.00 96.62 103 ASP A O 1
ATOM 815 N N . VAL A 1 104 ? -9.528 -6.588 1.137 1.00 97.19 104 VAL A N 1
ATOM 816 C CA . VAL A 1 104 ? -9.252 -7.181 2.460 1.00 97.19 104 VAL A CA 1
ATOM 817 C C . VAL A 1 104 ? -10.123 -6.551 3.549 1.00 97.19 104 VAL A C 1
ATOM 819 O O . VAL A 1 104 ? -10.641 -7.263 4.406 1.00 97.19 104 VAL A O 1
ATOM 822 N N . LEU A 1 105 ? -10.333 -5.234 3.513 1.00 95.75 105 LEU A N 1
ATOM 823 C CA . LEU A 1 105 ? -11.199 -4.557 4.483 1.00 95.75 105 LEU A CA 1
ATOM 824 C C . LEU A 1 105 ? -12.677 -4.921 4.305 1.00 95.75 105 LEU A C 1
ATOM 826 O O . LEU A 1 105 ? -13.398 -5.014 5.298 1.00 95.75 105 LEU A O 1
ATOM 830 N N . LEU A 1 106 ? -13.128 -5.150 3.068 1.00 95.31 106 LEU A N 1
ATOM 831 C CA . LEU A 1 106 ? -14.473 -5.648 2.782 1.00 95.31 106 LEU A CA 1
ATOM 832 C C . LEU A 1 106 ? -14.682 -7.049 3.362 1.00 95.31 106 LEU A C 1
ATOM 834 O O . LEU A 1 106 ? -15.694 -7.285 4.019 1.00 95.31 106 LEU A O 1
ATOM 838 N N . ASP A 1 107 ? -13.723 -7.952 3.171 1.00 95.56 107 ASP A N 1
ATOM 839 C CA . ASP A 1 107 ? -13.766 -9.293 3.757 1.00 95.56 107 ASP A CA 1
ATOM 840 C C . ASP A 1 107 ? -13.815 -9.237 5.287 1.00 95.56 107 ASP A C 1
ATOM 842 O O . ASP A 1 107 ? -14.699 -9.841 5.895 1.00 95.56 107 ASP A O 1
ATOM 846 N N . ALA A 1 108 ? -12.914 -8.468 5.906 1.00 94.81 108 ALA A N 1
ATOM 847 C CA . ALA A 1 108 ? -12.864 -8.306 7.358 1.00 94.81 108 ALA A CA 1
ATOM 848 C C . ALA A 1 108 ? -14.176 -7.722 7.912 1.00 94.81 108 ALA A C 1
ATOM 850 O O . ALA A 1 108 ? -14.659 -8.134 8.967 1.00 94.81 108 ALA A O 1
ATOM 851 N N . LEU A 1 109 ? -14.810 -6.794 7.185 1.00 94.00 109 LEU A N 1
ATOM 852 C CA . LEU A 1 109 ? -16.132 -6.284 7.545 1.00 94.00 109 LEU A CA 1
ATOM 853 C C . LEU A 1 109 ? -17.204 -7.382 7.489 1.00 94.00 109 LEU A C 1
ATOM 855 O O . LEU A 1 109 ? -18.009 -7.494 8.412 1.00 94.00 109 LEU A O 1
ATOM 859 N N . VAL A 1 110 ? -17.224 -8.194 6.427 1.00 94.00 110 VAL A N 1
ATOM 860 C CA . VAL A 1 110 ? -18.190 -9.298 6.266 1.00 94.00 110 VAL A CA 1
ATOM 861 C C . VAL A 1 110 ? -18.016 -10.359 7.356 1.00 94.00 110 VAL A C 1
ATOM 863 O O . VAL A 1 110 ? -19.007 -10.918 7.827 1.00 94.00 110 VAL A O 1
ATOM 866 N N . LEU A 1 111 ? -16.780 -10.608 7.790 1.00 93.56 111 LEU A N 1
ATOM 867 C CA . LEU A 1 111 ? -16.452 -11.541 8.870 1.00 93.56 111 LEU A CA 1
ATOM 868 C C . LEU A 1 111 ? -16.685 -10.961 10.278 1.00 93.56 111 LEU A C 1
ATOM 870 O O . LEU A 1 111 ? -16.625 -11.700 11.260 1.00 93.56 111 LEU A O 1
ATOM 874 N N . GLY A 1 112 ? -17.002 -9.667 10.393 1.00 92.44 112 GLY A N 1
ATOM 875 C CA . GLY A 1 112 ? -17.228 -8.990 11.674 1.00 92.44 112 GLY A CA 1
ATOM 876 C C . GLY A 1 112 ? -15.945 -8.629 12.433 1.00 92.44 112 GLY A C 1
ATOM 877 O O . GLY A 1 112 ? -15.995 -8.371 13.635 1.00 92.44 112 GLY A O 1
ATOM 878 N N . GLU A 1 113 ? -14.804 -8.606 11.746 1.00 92.44 113 GLU A N 1
ATOM 879 C CA . GLU A 1 113 ? -13.473 -8.275 12.277 1.00 92.44 113 GLU A CA 1
ATOM 880 C C . GLU A 1 113 ? -13.191 -6.759 12.223 1.00 92.44 113 GLU A C 1
ATOM 882 O O . GLU A 1 113 ? -12.334 -6.244 12.947 1.00 92.44 113 GLU A O 1
ATOM 887 N N . LEU A 1 114 ? -13.961 -6.023 11.411 1.00 92.06 114 LEU A N 1
ATOM 888 C CA . LEU A 1 114 ? -13.917 -4.566 11.284 1.00 92.06 114 LEU A CA 1
ATOM 889 C C . LEU A 1 114 ? -15.265 -3.933 11.700 1.00 92.06 114 LEU A C 1
ATOM 891 O O . LEU A 1 114 ? -16.319 -4.447 11.316 1.00 92.06 114 LEU A O 1
ATOM 895 N N . PRO A 1 115 ? -15.272 -2.799 12.438 1.00 90.12 115 PRO A N 1
ATOM 896 C CA . PRO A 1 115 ? -16.479 -1.990 12.630 1.00 90.12 115 PRO A CA 1
ATOM 897 C C . PRO A 1 115 ? -17.052 -1.490 11.296 1.00 90.12 115 PRO A C 1
ATOM 899 O O . PRO A 1 115 ? -16.395 -1.558 10.256 1.00 90.12 115 PRO A O 1
ATOM 902 N N . SER A 1 116 ? -18.265 -0.933 11.313 1.00 89.69 116 SER A N 1
ATOM 903 C CA . SER A 1 116 ? -18.924 -0.494 10.077 1.00 89.69 116 SER A CA 1
ATOM 904 C C . SER A 1 116 ? -18.090 0.533 9.294 1.00 89.69 116 SER A C 1
ATOM 906 O O . SER A 1 116 ? -17.303 1.294 9.865 1.00 89.69 116 SER A O 1
ATOM 908 N N . PHE A 1 117 ? -18.294 0.626 7.974 1.00 82.69 117 PHE A N 1
ATOM 909 C CA . PHE A 1 117 ? -17.601 1.635 7.158 1.00 82.69 117 PHE A CA 1
ATOM 910 C C . PHE A 1 117 ? -17.854 3.069 7.626 1.00 82.69 117 PHE A C 1
ATOM 912 O O . PHE A 1 117 ? -16.967 3.909 7.515 1.00 82.69 117 PHE A O 1
ATOM 919 N N . ALA A 1 118 ? -19.035 3.359 8.177 1.00 88.00 118 ALA A N 1
ATOM 920 C CA . ALA A 1 118 ? -19.332 4.680 8.724 1.00 88.00 118 ALA A CA 1
ATOM 921 C C . ALA A 1 118 ? -18.417 5.024 9.913 1.00 88.00 118 ALA A C 1
ATOM 923 O O . ALA A 1 118 ? -17.968 6.161 10.036 1.00 88.00 118 ALA A O 1
ATOM 924 N N . GLU A 1 119 ? -18.099 4.038 10.752 1.00 89.75 119 GLU A N 1
ATOM 925 C CA . GLU A 1 119 ? -17.224 4.196 11.919 1.00 89.75 119 GLU A CA 1
ATOM 926 C C . GLU A 1 119 ? -15.736 4.206 11.544 1.00 89.75 119 GLU A C 1
ATOM 928 O O . GLU A 1 119 ? -14.911 4.738 12.287 1.00 89.75 119 GLU A O 1
ATOM 933 N N . THR A 1 120 ? -15.379 3.635 10.391 1.00 92.31 120 THR A N 1
ATOM 934 C CA . THR A 1 120 ? -13.985 3.482 9.949 1.00 92.31 120 THR A CA 1
ATOM 935 C C . THR A 1 120 ? -13.592 4.402 8.789 1.00 92.31 120 THR A C 1
ATOM 937 O O . THR A 1 120 ? -12.423 4.432 8.406 1.00 92.31 120 THR A O 1
ATOM 940 N N . LEU A 1 121 ? -14.516 5.220 8.269 1.00 92.56 121 LEU A N 1
ATOM 941 C CA . LEU A 1 121 ? -14.316 6.057 7.079 1.00 92.56 121 LEU A CA 1
ATOM 942 C C . LEU A 1 121 ? -13.078 6.960 7.156 1.00 92.56 121 LEU A C 1
ATOM 944 O O . LEU A 1 121 ? -12.337 7.081 6.181 1.00 92.56 121 LEU A O 1
ATOM 948 N N . GLU A 1 122 ? -12.830 7.594 8.303 1.00 94.00 122 GLU A N 1
ATOM 949 C CA . GLU A 1 122 ? -11.664 8.473 8.460 1.00 94.00 122 GLU A CA 1
ATOM 950 C C . GLU A 1 122 ? -10.340 7.701 8.458 1.00 94.00 122 GLU A C 1
ATOM 952 O O . GLU A 1 122 ? -9.341 8.203 7.940 1.00 94.00 122 GLU A O 1
ATOM 957 N N . GLN A 1 123 ? -10.341 6.455 8.940 1.00 94.31 123 GLN A N 1
ATOM 958 C CA . GLN A 1 123 ? -9.178 5.575 8.845 1.00 94.31 123 GLN A CA 1
ATOM 959 C C . GLN A 1 123 ? -8.965 5.107 7.400 1.00 94.31 123 GLN A C 1
ATOM 961 O O . GLN A 1 123 ? -7.840 5.164 6.915 1.00 94.31 123 GLN A O 1
ATOM 966 N N . VAL A 1 124 ? -10.029 4.744 6.668 1.00 94.62 124 VAL A N 1
ATOM 967 C CA . VAL A 1 124 ? -9.940 4.385 5.236 1.00 94.62 124 VAL A CA 1
ATOM 968 C C . VAL A 1 124 ? -9.342 5.540 4.429 1.00 94.62 124 VAL A C 1
ATOM 970 O O . VAL A 1 124 ? -8.389 5.352 3.676 1.00 94.62 124 VAL A O 1
ATOM 973 N N . LYS A 1 125 ? -9.836 6.764 4.645 1.00 95.12 125 LYS A N 1
ATOM 974 C CA . LYS A 1 125 ? -9.279 7.980 4.035 1.00 95.12 125 LYS A CA 1
ATOM 975 C C . LYS A 1 125 ? -7.815 8.215 4.406 1.00 95.12 125 LYS A C 1
ATOM 977 O O . LYS A 1 125 ? -7.062 8.753 3.599 1.00 95.12 125 LYS A O 1
ATOM 982 N N . ALA A 1 126 ? -7.412 7.892 5.634 1.00 95.06 126 ALA A N 1
ATOM 983 C CA . ALA A 1 126 ? -6.025 8.035 6.060 1.00 95.06 126 ALA A CA 1
ATOM 984 C C . ALA A 1 126 ? -5.108 7.055 5.314 1.00 95.06 126 ALA A C 1
ATOM 986 O O . ALA A 1 126 ? -4.070 7.485 4.817 1.00 95.06 126 ALA A O 1
ATOM 987 N N . VAL A 1 127 ? -5.522 5.792 5.162 1.00 96.69 127 VAL A N 1
ATOM 988 C CA . VAL A 1 127 ? -4.798 4.797 4.352 1.00 96.69 127 VAL A CA 1
ATOM 989 C C . VAL A 1 127 ? -4.696 5.243 2.895 1.00 96.69 127 VAL A C 1
ATOM 991 O O . VAL A 1 127 ? -3.623 5.168 2.301 1.00 96.69 127 VAL A O 1
ATOM 994 N N . ASP A 1 128 ? -5.781 5.770 2.329 1.00 96.94 128 ASP A N 1
ATOM 995 C CA . ASP A 1 128 ? -5.785 6.247 0.947 1.00 96.94 128 ASP A CA 1
ATOM 996 C C . ASP A 1 128 ? -4.795 7.403 0.724 1.00 96.94 128 ASP A C 1
ATOM 998 O O . ASP A 1 128 ? -3.958 7.351 -0.179 1.00 96.94 128 ASP A O 1
ATOM 1002 N N . ARG A 1 129 ? -4.799 8.394 1.628 1.00 97.25 129 ARG A N 1
ATOM 1003 C CA . ARG A 1 129 ? -3.825 9.498 1.619 1.00 97.25 129 ARG A CA 1
ATOM 1004 C C . ARG A 1 129 ? -2.391 9.017 1.815 1.00 97.25 129 ARG A C 1
ATOM 1006 O O . ARG A 1 129 ? -1.473 9.625 1.271 1.00 97.25 129 ARG A O 1
ATOM 1013 N N . PHE A 1 130 ? -2.177 7.973 2.611 1.00 98.00 130 PHE A N 1
ATOM 1014 C CA . PHE A 1 130 ? -0.856 7.377 2.779 1.00 98.00 130 PHE A CA 1
ATOM 1015 C C . PHE A 1 130 ? -0.361 6.786 1.452 1.00 98.00 130 PHE A C 1
ATOM 1017 O O . PHE A 1 130 ? 0.739 7.116 1.013 1.00 98.00 130 PHE A O 1
ATOM 1024 N N . ILE A 1 131 ? -1.199 6.017 0.750 1.00 98.12 131 ILE A N 1
ATOM 1025 C CA . ILE A 1 131 ? -0.861 5.452 -0.566 1.00 98.12 131 ILE A CA 1
ATOM 1026 C C . ILE A 1 131 ? -0.600 6.555 -1.602 1.00 98.12 131 ILE A C 1
ATOM 1028 O O . ILE A 1 131 ? 0.382 6.458 -2.337 1.00 98.12 131 ILE A O 1
ATOM 1032 N N . ASP A 1 132 ? -1.389 7.636 -1.626 1.00 98.38 132 ASP A N 1
ATOM 1033 C CA . AS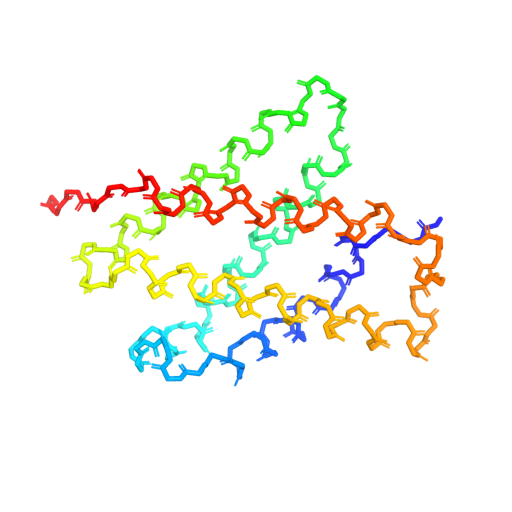P A 1 132 ? -1.138 8.784 -2.517 1.00 98.38 132 ASP A CA 1
ATOM 1034 C C . ASP A 1 132 ? 0.274 9.360 -2.343 1.00 98.38 132 ASP A C 1
ATOM 1036 O O . ASP A 1 132 ? 0.933 9.741 -3.313 1.00 98.38 132 ASP A O 1
ATOM 1040 N N . ARG A 1 133 ? 0.767 9.411 -1.101 1.00 98.31 133 ARG A N 1
ATOM 1041 C CA . ARG A 1 133 ? 2.116 9.903 -0.798 1.00 98.31 133 ARG A CA 1
ATOM 1042 C C . ARG A 1 133 ? 3.194 8.955 -1.303 1.00 98.31 133 ARG A C 1
ATOM 1044 O O . ARG A 1 133 ? 4.189 9.432 -1.844 1.00 98.31 133 ARG A O 1
ATOM 1051 N N . LEU A 1 134 ? 2.979 7.646 -1.192 1.00 98.56 134 LEU A N 1
ATOM 1052 C CA . LEU A 1 134 ? 3.890 6.645 -1.748 1.00 98.56 134 LEU A CA 1
ATOM 1053 C C . LEU A 1 134 ? 3.919 6.706 -3.281 1.00 98.56 134 LEU A C 1
ATOM 1055 O O . LEU A 1 134 ? 4.991 6.692 -3.877 1.00 98.56 134 LEU A O 1
ATOM 1059 N N . VAL A 1 135 ? 2.757 6.853 -3.923 1.00 98.19 135 VAL A N 1
ATOM 1060 C CA . VAL A 1 135 ? 2.640 7.030 -5.379 1.00 98.19 135 VAL A CA 1
ATOM 1061 C C . VAL A 1 135 ? 3.383 8.286 -5.833 1.00 98.19 135 VAL A C 1
ATOM 1063 O O . VAL A 1 135 ? 4.161 8.229 -6.785 1.00 98.19 135 VAL A O 1
ATOM 1066 N N . ALA A 1 136 ? 3.208 9.408 -5.129 1.00 97.94 136 ALA A N 1
ATOM 1067 C CA . ALA A 1 136 ? 3.954 10.630 -5.413 1.00 97.94 136 ALA A CA 1
ATOM 1068 C C . ALA A 1 136 ? 5.471 10.419 -5.277 1.00 97.94 136 ALA A C 1
ATOM 1070 O O . ALA A 1 136 ? 6.222 10.876 -6.136 1.00 97.94 136 ALA A O 1
ATOM 1071 N N . ALA A 1 137 ? 5.916 9.681 -4.254 1.00 98.06 137 ALA A N 1
ATOM 1072 C CA . ALA A 1 137 ? 7.327 9.358 -4.058 1.00 98.06 137 ALA A CA 1
ATOM 1073 C C . ALA A 1 137 ? 7.908 8.560 -5.239 1.00 98.06 137 ALA A C 1
ATOM 1075 O O . ALA A 1 137 ? 8.994 8.893 -5.711 1.00 98.06 137 ALA A O 1
ATOM 1076 N N . VAL A 1 138 ? 7.166 7.578 -5.773 1.00 98.06 138 VAL A N 1
ATOM 1077 C CA . VAL A 1 138 ? 7.554 6.828 -6.985 1.00 98.06 138 VAL A CA 1
ATOM 1078 C C . VAL A 1 138 ? 7.684 7.748 -8.200 1.00 98.06 138 VAL A C 1
ATOM 1080 O O . VAL A 1 138 ? 8.664 7.648 -8.931 1.00 98.06 138 VAL A O 1
ATOM 1083 N N . LEU A 1 139 ? 6.730 8.660 -8.416 1.00 96.94 139 LEU A N 1
ATOM 1084 C CA . LEU A 1 139 ? 6.756 9.582 -9.562 1.00 96.94 139 LEU A CA 1
ATOM 1085 C C . LEU A 1 139 ? 7.928 10.568 -9.514 1.00 96.94 139 LEU A C 1
ATOM 1087 O O . LEU A 1 139 ? 8.379 11.034 -10.557 1.00 96.94 139 LEU A O 1
ATOM 1091 N N . THR A 1 140 ? 8.408 10.897 -8.314 1.00 95.69 140 THR A N 1
ATOM 1092 C CA . THR A 1 140 ? 9.570 11.773 -8.112 1.00 95.69 140 THR A CA 1
ATOM 1093 C C . THR A 1 140 ? 10.893 11.021 -7.979 1.00 95.69 140 THR A C 1
ATOM 1095 O O . THR A 1 140 ? 11.940 11.660 -7.878 1.00 95.69 140 THR A O 1
ATOM 1098 N N . ALA A 1 141 ? 10.865 9.686 -7.942 1.00 95.25 141 ALA A N 1
ATOM 1099 C CA . ALA A 1 141 ? 12.066 8.878 -7.810 1.00 95.25 141 ALA A CA 1
ATOM 1100 C C . ALA A 1 141 ? 12.930 8.976 -9.072 1.00 95.25 141 ALA A C 1
ATOM 1102 O O . ALA A 1 141 ? 12.435 9.086 -10.194 1.00 95.25 141 ALA A O 1
ATOM 1103 N N . THR A 1 142 ? 14.243 8.901 -8.879 1.00 91.94 142 THR A N 1
ATOM 1104 C CA . THR A 1 142 ? 15.216 8.823 -9.969 1.00 91.94 142 THR A CA 1
ATOM 1105 C C . THR A 1 142 ? 15.812 7.419 -10.030 1.00 91.94 142 THR A C 1
ATOM 1107 O O . THR A 1 142 ? 15.992 6.805 -8.973 1.00 91.94 142 THR A O 1
ATOM 1110 N N . PRO A 1 143 ? 16.167 6.908 -11.224 1.00 89.31 143 PRO A N 1
ATOM 1111 C CA . PRO A 1 143 ? 16.863 5.632 -11.346 1.00 89.31 143 PRO A CA 1
ATOM 1112 C C . PRO A 1 143 ? 18.129 5.605 -10.483 1.00 89.31 143 PRO A C 1
ATOM 1114 O O . PRO A 1 143 ? 18.880 6.582 -10.453 1.00 89.31 143 PRO A O 1
ATOM 1117 N N . ALA A 1 144 ? 18.361 4.498 -9.777 1.00 84.12 144 ALA A N 1
ATOM 1118 C CA . ALA A 1 144 ? 19.577 4.323 -8.993 1.00 84.12 144 ALA A CA 1
ATOM 1119 C C . ALA A 1 144 ? 20.801 4.235 -9.920 1.00 84.12 144 ALA A C 1
ATOM 1121 O O . ALA A 1 144 ? 20.770 3.541 -10.938 1.00 84.12 144 ALA A O 1
ATOM 1122 N N . GLU A 1 145 ? 21.890 4.921 -9.566 1.00 76.06 145 GLU A N 1
ATOM 1123 C CA . GLU A 1 145 ? 23.154 4.796 -10.295 1.00 76.06 145 GLU A CA 1
ATOM 1124 C C . GLU A 1 145 ? 23.692 3.368 -10.144 1.00 76.06 145 GLU A C 1
ATOM 1126 O O . GLU A 1 145 ? 23.945 2.901 -9.030 1.00 76.06 145 GLU A O 1
ATOM 1131 N N . THR A 1 146 ? 23.874 2.668 -11.264 1.00 56.72 146 THR A N 1
ATOM 1132 C CA . THR A 1 146 ? 24.536 1.362 -11.286 1.00 56.72 146 THR A CA 1
ATOM 1133 C C . THR A 1 146 ? 26.016 1.580 -10.955 1.00 56.72 146 THR A C 1
ATOM 1135 O O . THR A 1 146 ? 26.766 2.078 -11.793 1.00 56.72 146 THR A O 1
ATOM 1138 N N . ARG A 1 147 ? 26.420 1.295 -9.713 1.00 49.59 147 ARG A N 1
ATOM 1139 C CA . ARG A 1 147 ? 27.831 1.294 -9.294 1.00 49.59 147 ARG A CA 1
ATOM 1140 C C . ARG A 1 147 ? 28.491 -0.047 -9.559 1.00 49.59 147 ARG A C 1
ATOM 1142 O O . ARG A 1 147 ? 27.820 -1.076 -9.325 1.00 49.59 147 ARG A O 1
#

Secondary structure (DSSP, 8-state):
---HHHHHHHTHHHHHHHHHHT--TTS-HHHHHHHTSHHHHHHHHHHHHHHHHHHSS-TTTHHHHHHHHHHHHHHHHHHHHHTT--HHHHHHHHHHHHHHHHHHHHHHHHHTSS--HHHHHHHHHHHHHHHHHHHHHHHH--PPP--

Radius of gyration: 15.24 Å; chains: 1; bounding box: 47×30×37 Å

pLDDT: mean 93.91, std 7.37, range [49.59, 98.56]

Foldseek 3Di:
DDALLVLCVVCLVQLLVQLLVLLDPLADPVVSVCSVDVNVSVVSVLLSVLLCCLVVDDPVCNVVSLVVSLVVLLVVLLQVVLVPDDLSNSLVSLVSSLVSSVVSVVVCVVVVVDDDCVVRVVSNVSSVVSSVSNSVSSVPHHHDDDD

=== Feature glossary ===
Legend for the data blocks above and below:

— What the protein is —

The amino-acid sequence is the protein's primary structure: the linear order of residues from the N-terminus to the C-terminus, written in one-letter code. Everything else here — the 3D coordinates, the secondary structure, the domain annotations — is ultimately a consequence of this string.

Functional annotations link the protein to curated databases. InterPro entries identify conserved domains and families by matching the sequence against member-database signatures (Pfam, PROSITE, CDD, …). Gene Ontology (GO) terms describe molecular function, biological process, and cellular component in a controlled vocabulary. CATH places the structure in a hierarchical fold classification (Class/Architecture/Topology/Homologous-superfamily). The organism is the source species.

— Where its atoms are —

Atomic coordinates in PDBx/mmCIF format — the same representation the Protein Data Bank distributes. Each line of the _atom_site loop places one backbone atom in Cartesian space (units: ångströms, origin: arbitrary).

The six renders are orthographic views along the three Cartesian axes in both directions. Representation (cartoon, sticks, or surface) and color scheme (sequence-rainbow or by-chain) vary across proteins so the training set covers all the common visualization conventions.

— Local backbone conformation —

Eight-state secondary structure (DSSP): H is the canonical α-helix, G the tighter 3₁₀-helix, I the wider π-helix; E/B are β-structure, T and S are turns and bends, and '-' is everything else. DSSP derives these from the pattern of main-chain N–H···O=C hydrogen bonds, not from the sequence.

Three-state secondary structure (P-SEA) collapses the eight DSSP classes into helix (a), strand (b), and coil (c). P-SEA assigns these from Cα geometry alone — distances and angles — without requiring b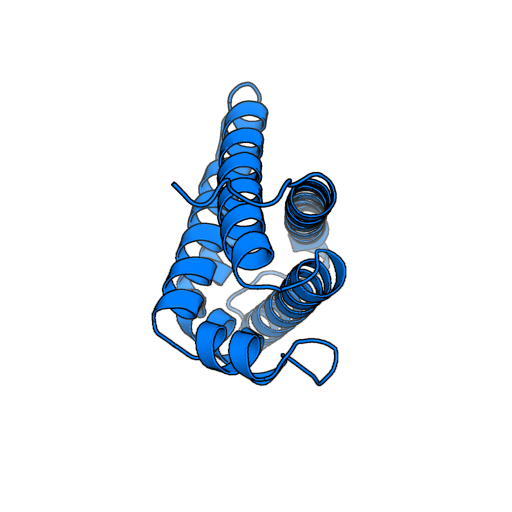ackbone oxygens, so it works on any Cα trace.

φ (phi) and ψ (psi) are the two rotatable backbone dihedrals per residue: φ is the C(i-1)–N–Cα–C torsion, ψ is the N–Cα–C–N(i+1) torsion, both in degrees on (−180°, 180°]. α-helical residues cluster near (−60°, −45°); β-strand residues near (−120°, +130°). A Ramachandran plot is simply a scatter of (φ, ψ) for every residue.

— Global shape and packing —

The geometric summary reports three shape descriptors. Rg (radius of gyration) measures how spread out the Cα atoms are about their centre of mass; compact globular proteins have small Rg, elongated or unfolded ones large. Cα contacts (<8 Å, |i−j|>4) count long-range residue pairs in spatial proximity — high for tightly packed folds, near zero for rods or random coil. The bounding-box extents give the protein's footprint along x, y, z in Å.

SASA measures how much of the protein is reachable by solvent. It is computed by rolling a water-sized probe over the atomic surface and summing the exposed area (Å²). Per-residue SASA distinguishes core (buried, low SASA) from surface (exposed, high SASA) residues; total SASA is a whole-molecule size measure.

Plot images: a contact map (which residues are close in 3D, as an N×N binary image), a Ramachandran scatter (backbone torsion angles, revealing secondary-structure composition at a glance), and — for AlphaFold structures — a PAE heatmap (pairwise prediction confidence).

— Structural neighborhood —

A 3Di character summarizes, for each residue, the relative orientation of the Cα frame of its nearest spatial neighbor. Because it encodes fold topology rather than chemistry, 3Di alignments detect remote structural similarity that sequence alignment misses.

The Foldseek neighbor list gives the closest experimentally determined structures in the PDB, ranked by structural alignment. TM-score near 1 means near-identical fold; near 0.3 means only rough topology match. This is how one finds what a novel AlphaFold prediction most resembles in the solved-structure universe.

— Confidence and disorder —

For AlphaFold models, the B-factor field carries pLDDT — the model's own estimate of local accuracy on a 0–100 scale. Regions with pLDDT<50 should be treated as essentially unmodeled; they often correspond to intrinsically disordered segments.

Crystallographic B-factors measure how much each atom's electron density is smeared out, in Å². They rise in mobile loops and surface residues and fall in the buried interior. In AlphaFold models this column is repurposed to hold pLDDT instead.

Predicted Aligned Error (PAE) is an AlphaFold confidence matrix: entry (i, j) is the expected error in the position of residue j, in ångströms, when the prediction is superimposed on the true structure at residue i. Low PAE within a block of residues means that block is internally rigid and well-predicted; high PAE between two blocks means their relative p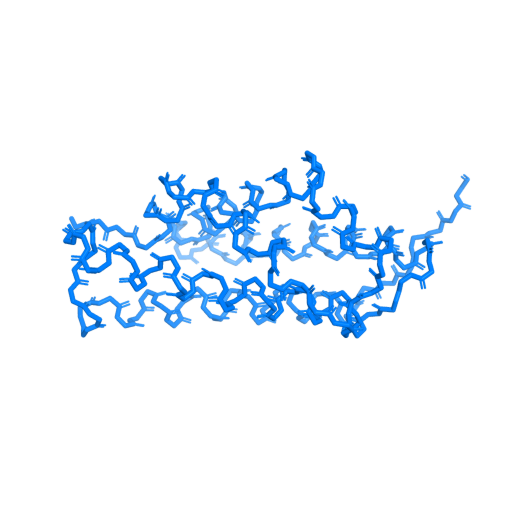lacement is uncertain even if each block individually is confident.